Protein AF-A0A179F6T4-F1 (afdb_monomer_lite)

pLDDT: mean 71.93, std 13.06, range [50.25, 91.0]

Secondary structure (DSSP, 8-state):
---------------------TT---TTPBPSSTT--SBPPTT-SS-TTT--

Structure (mmCIF, N/CA/C/O backbone):
data_AF-A0A179F6T4-F1
#
_entry.id   AF-A0A179F6T4-F1
#
loop_
_atom_site.group_PDB
_atom_site.id
_atom_site.type_symbol
_atom_site.label_atom_id
_atom_site.label_alt_id
_atom_site.label_comp_id
_atom_site.label_asym_id
_atom_site.label_entity_id
_atom_site.label_seq_id
_atom_site.pdbx_PDB_ins_code
_atom_site.Cartn_x
_atom_site.Cartn_y
_atom_site.Cartn_z
_atom_site.occupancy
_atom_site.B_iso_or_equiv
_atom_site.auth_seq_id
_atom_site.auth_comp_id
_atom_site.auth_asym_id
_atom_site.auth_atom_id
_atom_site.pdbx_PDB_model_num
ATOM 1 N N . MET A 1 1 ? 0.365 -38.824 41.942 1.00 54.06 1 MET A N 1
ATOM 2 C CA . MET A 1 1 ? 0.223 -37.449 41.419 1.00 54.06 1 MET A CA 1
ATOM 3 C C . MET A 1 1 ? 1.182 -37.350 40.248 1.00 54.06 1 MET A C 1
ATOM 5 O O . MET A 1 1 ? 2.375 -37.187 40.462 1.00 54.06 1 MET A O 1
ATOM 9 N N . SER A 1 2 ? 0.701 -37.662 39.047 1.00 57.47 2 SER A N 1
ATOM 10 C CA . SER A 1 2 ? 1.563 -37.840 37.876 1.00 57.47 2 SER A CA 1
ATOM 11 C C . SER A 1 2 ? 1.947 -36.476 37.314 1.00 57.47 2 SER A C 1
ATOM 13 O O . SER A 1 2 ? 1.075 -35.674 36.990 1.00 57.47 2 SER A O 1
ATOM 15 N N . LEU A 1 3 ? 3.251 -36.214 37.264 1.00 60.38 3 LEU A N 1
ATOM 16 C CA . LEU A 1 3 ? 3.851 -35.002 36.726 1.00 60.38 3 LEU A CA 1
ATOM 17 C C . LEU A 1 3 ? 3.563 -34.941 35.219 1.00 60.38 3 LEU A C 1
ATOM 19 O O . LEU A 1 3 ? 4.140 -35.700 34.443 1.00 60.38 3 LEU A O 1
ATOM 23 N N . SER A 1 4 ? 2.641 -34.073 34.807 1.00 62.12 4 SER A N 1
ATOM 24 C CA . SER A 1 4 ? 2.416 -33.781 33.393 1.00 62.12 4 SER A CA 1
ATOM 25 C C . SER A 1 4 ? 3.628 -33.021 32.865 1.00 62.12 4 SER A C 1
ATOM 27 O O . SER A 1 4 ? 3.776 -31.828 33.119 1.00 62.12 4 SER A O 1
ATOM 29 N N . THR A 1 5 ? 4.518 -33.715 32.160 1.00 70.06 5 THR A N 1
ATOM 30 C CA . THR A 1 5 ? 5.622 -33.095 31.427 1.00 70.06 5 THR A CA 1
ATOM 31 C C . THR A 1 5 ? 5.035 -32.140 30.389 1.00 70.06 5 THR A C 1
ATOM 33 O O . THR A 1 5 ? 4.508 -32.571 29.363 1.00 70.06 5 THR A O 1
ATOM 36 N N . VAL A 1 6 ? 5.087 -30.834 30.661 1.00 69.94 6 VAL A N 1
ATOM 37 C CA . VAL A 1 6 ? 4.840 -29.811 29.643 1.00 69.94 6 VAL A CA 1
ATOM 38 C C . VAL A 1 6 ? 6.003 -29.907 28.664 1.00 69.94 6 VAL A C 1
ATOM 40 O O . VAL A 1 6 ? 7.115 -29.472 28.946 1.00 69.94 6 VAL A O 1
ATOM 43 N N . ASN A 1 7 ? 5.764 -30.551 27.526 1.00 70.38 7 ASN A N 1
ATOM 44 C CA . ASN A 1 7 ? 6.725 -30.598 26.438 1.00 70.38 7 ASN A CA 1
ATOM 45 C C . ASN A 1 7 ? 6.721 -29.228 25.751 1.00 70.38 7 ASN A C 1
ATOM 47 O O . ASN A 1 7 ? 5.960 -28.998 24.813 1.00 70.38 7 ASN A O 1
ATOM 51 N N . ASN A 1 8 ? 7.556 -28.305 26.230 1.00 70.56 8 ASN A N 1
ATOM 52 C CA . ASN A 1 8 ? 7.898 -27.085 25.505 1.00 70.56 8 ASN A CA 1
ATOM 53 C C . ASN A 1 8 ? 8.776 -27.459 24.302 1.00 70.56 8 ASN A C 1
ATOM 55 O O . ASN A 1 8 ? 9.985 -27.243 24.308 1.00 70.56 8 AS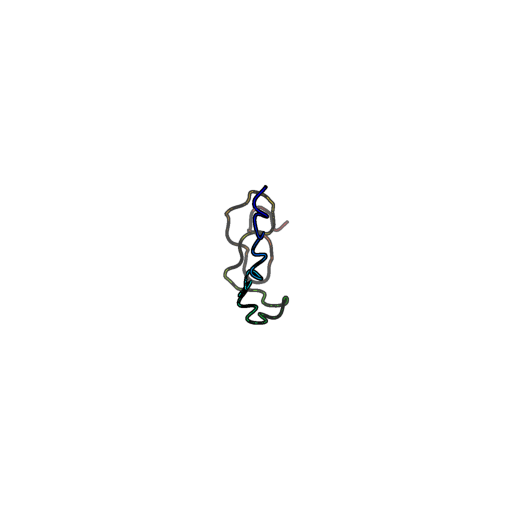N A O 1
ATOM 59 N N . ALA A 1 9 ? 8.175 -28.065 23.278 1.00 72.62 9 ALA A N 1
ATOM 60 C CA . ALA A 1 9 ? 8.829 -28.162 21.985 1.00 72.62 9 ALA A CA 1
ATOM 61 C C . ALA A 1 9 ? 9.078 -26.724 21.496 1.00 72.62 9 ALA A C 1
ATOM 63 O O . ALA A 1 9 ? 8.128 -25.931 21.488 1.00 72.62 9 ALA A O 1
ATOM 64 N N . PRO A 1 10 ? 10.314 -26.344 21.124 1.00 69.06 10 PRO A N 1
ATOM 65 C CA . PRO A 1 10 ? 10.526 -25.072 20.461 1.00 69.06 10 PRO A CA 1
ATOM 66 C C . PRO A 1 10 ? 9.713 -25.124 19.172 1.00 69.06 10 PRO A C 1
ATOM 68 O O . PRO A 1 10 ? 9.972 -25.957 18.302 1.00 69.06 10 PRO A O 1
ATOM 71 N N . VAL A 1 11 ? 8.688 -24.275 19.069 1.00 68.62 11 VAL A N 1
ATOM 72 C CA . VAL A 1 11 ? 8.049 -24.035 17.781 1.00 68.62 11 VAL A CA 1
ATOM 73 C C . VAL A 1 11 ? 9.161 -23.526 16.881 1.00 68.62 11 VAL A C 1
ATOM 75 O O . VAL A 1 11 ? 9.746 -22.471 17.125 1.00 68.62 11 VAL A O 1
ATOM 78 N N . ASN A 1 12 ? 9.537 -24.324 15.888 1.00 63.84 12 ASN A N 1
ATOM 79 C CA . ASN A 1 12 ? 10.381 -23.841 14.821 1.00 63.84 12 ASN A CA 1
ATOM 80 C C . ASN A 1 12 ? 9.515 -22.853 14.046 1.00 63.84 12 ASN A C 1
ATOM 82 O O . ASN A 1 12 ? 8.819 -23.203 13.097 1.00 63.84 12 ASN A O 1
ATOM 86 N N . ALA A 1 13 ? 9.529 -21.597 14.480 1.00 62.94 13 ALA A N 1
ATOM 87 C CA . ALA A 1 13 ? 9.151 -20.499 13.626 1.00 62.94 13 ALA A CA 1
ATOM 88 C C . ALA A 1 13 ? 10.167 -20.496 12.482 1.00 62.94 13 ALA A C 1
ATOM 90 O O . ALA A 1 13 ? 11.113 -19.721 12.463 1.00 62.94 13 ALA A O 1
ATOM 91 N N . ASN A 1 14 ? 9.966 -21.386 11.510 1.00 60.78 14 ASN A N 1
ATOM 92 C CA . ASN A 1 14 ? 10.422 -21.188 10.156 1.00 60.78 14 ASN A CA 1
ATOM 93 C C . ASN A 1 14 ? 9.522 -20.080 9.597 1.00 60.78 14 ASN A C 1
ATOM 95 O O . ASN A 1 14 ? 8.728 -20.274 8.681 1.00 60.78 14 ASN A O 1
ATOM 99 N N . ALA A 1 15 ? 9.622 -18.893 10.207 1.00 58.91 15 ALA A N 1
ATOM 100 C CA . ALA A 1 15 ? 9.617 -17.702 9.413 1.00 58.91 15 ALA A CA 1
ATOM 101 C C . ALA A 1 15 ? 10.762 -17.970 8.452 1.00 58.91 15 ALA A C 1
ATOM 103 O O . ALA A 1 15 ? 11.934 -17.933 8.817 1.00 58.91 15 ALA A O 1
ATOM 104 N N . THR A 1 16 ? 10.41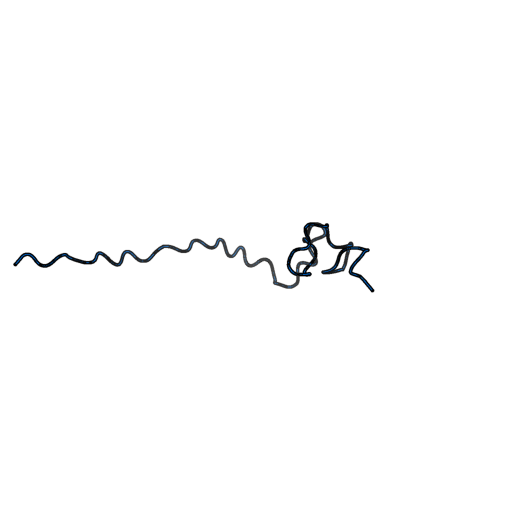8 -18.369 7.236 1.00 55.41 16 THR A N 1
ATOM 105 C CA . THR A 1 16 ? 11.292 -18.113 6.116 1.00 55.41 16 THR A CA 1
ATOM 106 C C . THR A 1 16 ? 11.379 -16.590 6.054 1.00 55.41 16 THR A C 1
ATOM 108 O O . THR A 1 16 ? 10.724 -15.941 5.245 1.00 55.41 16 THR A O 1
ATOM 111 N N . GLU A 1 17 ? 12.174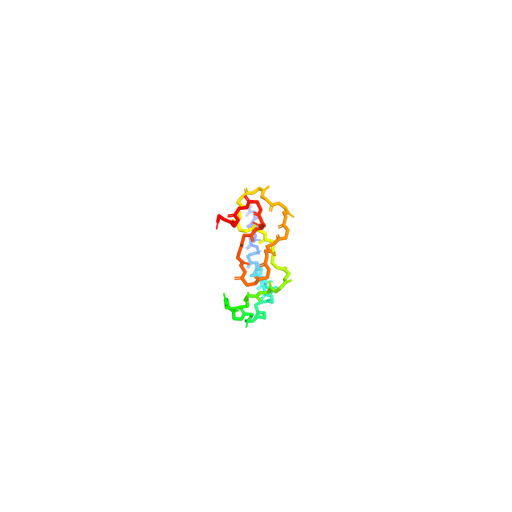 -16.008 6.953 1.00 60.19 17 GLU A N 1
ATOM 112 C CA . GLU A 1 17 ? 12.920 -14.794 6.717 1.00 60.19 17 GLU A CA 1
ATOM 113 C C . GLU A 1 17 ? 13.909 -15.163 5.613 1.00 60.19 17 GLU A C 1
ATOM 115 O O . GLU A 1 17 ? 15.118 -15.254 5.768 1.00 60.19 17 GLU A O 1
ATOM 120 N N . ASN A 1 18 ? 13.352 -15.402 4.424 1.00 57.62 18 ASN A N 1
ATOM 121 C CA . ASN A 1 18 ? 13.989 -14.866 3.255 1.00 57.62 18 ASN A CA 1
ATOM 122 C C . ASN A 1 18 ? 14.159 -13.410 3.655 1.00 57.62 18 ASN A C 1
ATOM 124 O O . ASN A 1 18 ? 13.145 -12.738 3.866 1.00 57.62 18 ASN A O 1
ATOM 128 N N . GLU A 1 19 ? 15.393 -13.019 3.964 1.00 60.75 19 GLU A N 1
ATOM 129 C CA . GLU A 1 19 ? 15.791 -11.664 4.304 1.00 60.75 19 GLU A CA 1
ATOM 130 C C . GLU A 1 19 ? 15.500 -10.807 3.075 1.00 60.75 19 GLU A C 1
ATOM 132 O O . GLU A 1 19 ? 16.388 -10.333 2.374 1.00 60.75 19 GLU A O 1
ATOM 137 N N . VAL A 1 20 ? 14.214 -10.671 2.756 1.00 56.28 20 VAL A N 1
ATOM 138 C CA . VAL A 1 20 ? 13.680 -9.695 1.853 1.00 56.28 20 VAL A CA 1
ATOM 139 C C . VAL A 1 20 ? 14.123 -8.428 2.540 1.00 56.28 20 VAL A C 1
ATOM 141 O O . VAL A 1 20 ? 13.623 -8.144 3.636 1.00 56.28 20 VAL A O 1
ATOM 144 N N . PRO A 1 21 ? 15.122 -7.717 1.987 1.00 58.41 21 PRO A N 1
ATOM 145 C CA . PRO A 1 21 ? 15.558 -6.494 2.609 1.00 58.41 21 PRO A CA 1
ATOM 146 C C . PRO A 1 21 ? 14.281 -5.689 2.795 1.00 58.41 21 PRO A C 1
ATOM 148 O O . PRO A 1 21 ? 13.498 -5.558 1.854 1.00 58.41 21 PRO A O 1
ATOM 151 N N . VAL A 1 22 ? 14.046 -5.172 4.001 1.00 56.25 22 VAL A N 1
ATOM 152 C CA . VAL A 1 22 ? 12.866 -4.357 4.376 1.00 56.25 22 VAL A CA 1
ATOM 153 C C . VAL A 1 22 ? 12.731 -3.091 3.492 1.00 56.25 22 VAL A C 1
ATOM 155 O O . VAL A 1 22 ? 11.834 -2.271 3.650 1.00 56.25 22 VAL A O 1
ATOM 158 N N . ASN A 1 23 ? 13.604 -2.973 2.493 1.00 55.34 23 ASN A N 1
ATOM 159 C CA . ASN A 1 23 ? 13.631 -2.028 1.403 1.00 55.34 23 ASN A CA 1
ATOM 160 C C . ASN A 1 23 ? 13.127 -2.578 0.047 1.00 55.34 23 ASN A C 1
ATOM 162 O O . ASN A 1 23 ? 13.299 -1.899 -0.967 1.00 55.34 23 ASN A O 1
ATOM 166 N N . GLN A 1 24 ? 12.507 -3.767 -0.020 1.00 52.16 24 GLN A N 1
ATOM 167 C CA . GLN A 1 24 ? 11.669 -4.133 -1.164 1.00 52.16 24 GLN A CA 1
ATOM 168 C C . GLN A 1 24 ? 10.448 -3.213 -1.148 1.00 52.16 24 GLN A C 1
ATOM 170 O O . GLN A 1 24 ? 9.416 -3.498 -0.545 1.00 52.16 24 GLN A O 1
ATOM 175 N N . ILE A 1 25 ? 10.561 -2.099 -1.866 1.00 56.88 25 ILE A N 1
ATOM 176 C CA . ILE A 1 25 ? 9.446 -1.478 -2.584 1.00 56.88 25 ILE A CA 1
ATOM 177 C C . ILE A 1 25 ? 8.912 -2.541 -3.554 1.00 56.88 25 ILE A C 1
ATOM 179 O O . ILE A 1 25 ? 9.196 -2.542 -4.748 1.00 56.88 25 ILE A O 1
ATOM 183 N N . ALA A 1 26 ? 8.223 -3.541 -3.004 1.00 50.25 26 ALA A N 1
ATOM 184 C CA . ALA A 1 26 ? 7.614 -4.598 -3.772 1.00 50.25 26 ALA A CA 1
ATOM 185 C C . ALA A 1 26 ? 6.484 -3.946 -4.559 1.00 50.25 26 ALA A C 1
ATOM 187 O O . ALA A 1 26 ? 5.535 -3.415 -3.975 1.00 50.25 26 ALA A O 1
ATOM 188 N N . GLY A 1 27 ? 6.573 -4.018 -5.887 1.00 55.78 27 GLY A N 1
ATOM 189 C CA . GLY A 1 27 ? 5.521 -3.609 -6.825 1.00 55.78 27 GLY A CA 1
ATOM 190 C C . GLY A 1 27 ? 4.221 -4.420 -6.703 1.00 55.78 27 GLY A C 1
ATOM 191 O O . GLY A 1 27 ? 3.429 -4.460 -7.634 1.00 55.78 27 GLY A O 1
ATOM 192 N N . SER A 1 28 ? 4.012 -5.084 -5.567 1.00 67.25 28 SER A N 1
ATOM 193 C CA . SER A 1 28 ? 2.847 -5.876 -5.195 1.00 67.25 28 SER A CA 1
ATOM 194 C C . SER A 1 28 ? 2.640 -5.852 -3.671 1.00 67.25 28 SER A C 1
ATOM 196 O O . SER A 1 28 ? 2.316 -6.873 -3.065 1.00 67.25 28 SER A O 1
ATOM 198 N N . THR A 1 29 ? 2.880 -4.713 -3.016 1.00 79.12 29 THR A N 1
ATOM 199 C CA . THR A 1 29 ? 2.573 -4.550 -1.583 1.00 79.12 29 THR A CA 1
ATOM 200 C C . THR A 1 29 ? 1.120 -4.107 -1.413 1.00 79.12 29 THR A C 1
ATOM 202 O O . THR A 1 29 ? 0.577 -3.377 -2.244 1.00 79.12 29 THR A O 1
ATOM 205 N N . ARG A 1 30 ? 0.456 -4.550 -0.341 1.00 86.50 30 ARG A N 1
ATOM 206 C CA . ARG A 1 30 ? -0.850 -4.002 0.056 1.00 86.50 30 ARG A CA 1
ATOM 207 C C . ARG A 1 30 ? -0.678 -2.616 0.667 1.00 86.50 30 ARG A C 1
ATOM 209 O O . ARG A 1 30 ? 0.381 -2.285 1.191 1.00 86.50 30 ARG A O 1
ATOM 216 N N . CYS A 1 31 ? -1.728 -1.808 0.600 1.00 89.31 31 CYS A N 1
ATOM 217 C CA . CYS A 1 31 ? -1.741 -0.517 1.265 1.00 89.31 31 CYS A CA 1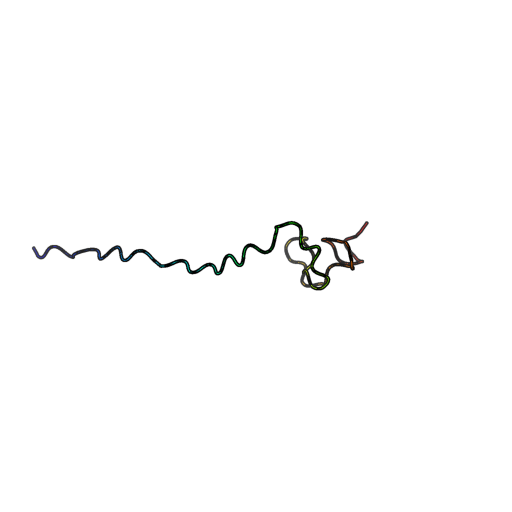
ATOM 218 C C . CYS A 1 31 ? -1.463 -0.688 2.768 1.00 89.31 31 CYS A C 1
ATOM 220 O O . CYS A 1 31 ? -2.119 -1.469 3.444 1.00 89.31 31 CYS A O 1
ATOM 222 N N . ALA A 1 32 ? -0.522 0.091 3.299 1.00 85.94 32 ALA A N 1
ATOM 223 C CA . ALA A 1 32 ? -0.130 0.090 4.706 1.00 85.94 32 ALA A CA 1
ATOM 224 C C . ALA A 1 32 ? -1.185 0.702 5.649 1.00 85.94 32 ALA A C 1
ATOM 226 O O . ALA A 1 32 ? -0.960 0.791 6.854 1.00 85.94 32 ALA A O 1
ATOM 227 N N . LYS A 1 33 ? -2.322 1.170 5.120 1.00 86.56 33 LYS A N 1
ATOM 228 C CA . LYS A 1 33 ? -3.441 1.652 5.928 1.00 86.56 33 LYS A CA 1
ATOM 229 C C . LYS A 1 33 ? -4.145 0.453 6.560 1.00 86.56 33 LYS A C 1
ATOM 231 O O . LYS A 1 33 ? -4.578 -0.451 5.851 1.00 86.56 33 LYS A O 1
ATOM 236 N N . ASP A 1 34 ? -4.309 0.497 7.878 1.00 85.12 34 ASP A N 1
ATOM 237 C CA . ASP A 1 34 ? -5.055 -0.521 8.614 1.00 85.12 34 ASP A CA 1
ATOM 238 C C . ASP A 1 34 ? -6.478 -0.679 8.051 1.00 85.12 34 ASP A C 1
ATOM 240 O O . ASP A 1 34 ? -7.169 0.309 7.780 1.00 85.12 34 ASP A O 1
ATOM 244 N N . GLY A 1 35 ? -6.873 -1.925 7.788 1.00 88.94 35 GLY A N 1
ATOM 245 C CA . GLY A 1 35 ? -8.154 -2.258 7.162 1.00 88.94 35 GLY A CA 1
ATOM 246 C C . GLY A 1 35 ? -8.256 -1.966 5.657 1.00 88.94 35 GLY A C 1
ATOM 247 O O . GLY A 1 35 ? -9.333 -2.132 5.084 1.00 88.94 35 GLY A O 1
ATOM 248 N N . CYS A 1 36 ? -7.178 -1.552 4.982 1.00 87.31 36 CYS A N 1
ATOM 249 C CA . CYS A 1 36 ? -7.195 -1.312 3.540 1.00 87.31 36 CYS A CA 1
ATOM 250 C C . CYS A 1 36 ? -6.698 -2.529 2.749 1.00 87.31 36 CYS A C 1
ATOM 252 O O . CYS A 1 36 ? -5.537 -2.916 2.830 1.00 87.31 36 CYS A O 1
ATOM 254 N N . ASN A 1 37 ? -7.569 -3.087 1.904 1.00 86.00 37 ASN A N 1
ATOM 255 C CA . ASN A 1 37 ? -7.243 -4.235 1.046 1.00 86.00 37 ASN A CA 1
ATOM 256 C C . ASN A 1 37 ? -6.775 -3.846 -0.366 1.00 86.00 37 ASN A C 1
ATOM 258 O O . ASN A 1 37 ? -6.546 -4.720 -1.208 1.00 86.00 37 ASN A O 1
ATOM 262 N N . ASN A 1 38 ? -6.622 -2.551 -0.642 1.00 88.12 38 ASN A N 1
ATOM 263 C CA . ASN A 1 38 ? -6.176 -2.072 -1.946 1.00 88.12 38 ASN A CA 1
ATOM 264 C C . ASN A 1 38 ? -4.677 -2.320 -2.149 1.00 88.12 38 ASN A C 1
ATOM 266 O O . ASN A 1 38 ? -3.898 -2.392 -1.194 1.00 88.12 38 ASN A O 1
ATOM 270 N N . TRP A 1 39 ? -4.276 -2.441 -3.411 1.00 87.12 39 TRP A N 1
ATOM 271 C CA . TRP A 1 39 ? -2.867 -2.497 -3.784 1.00 87.12 39 TRP A CA 1
ATOM 272 C C . TRP A 1 39 ? -2.217 -1.133 -3.581 1.00 87.12 39 TRP A C 1
ATOM 274 O O . TRP A 1 39 ? -2.829 -0.107 -3.878 1.00 87.12 39 TRP A O 1
ATOM 284 N N . ALA A 1 40 ? -1.003 -1.128 -3.036 1.00 86.75 40 ALA A N 1
ATOM 285 C CA . ALA A 1 40 ? -0.200 0.078 -2.989 1.00 86.75 40 ALA A CA 1
ATOM 286 C C . ALA A 1 40 ? 0.238 0.465 -4.407 1.00 86.75 40 ALA A C 1
ATOM 288 O O . ALA A 1 40 ? 0.471 -0.404 -5.250 1.00 86.75 40 ALA A O 1
ATOM 289 N N . GLU A 1 41 ? 0.336 1.765 -4.664 1.00 85.94 41 GLU A N 1
ATOM 290 C CA . GLU A 1 41 ? 0.871 2.270 -5.924 1.00 85.94 41 GLU A CA 1
ATOM 291 C C . GLU A 1 41 ? 2.354 1.904 -6.055 1.00 85.94 41 GLU A C 1
ATOM 293 O O . GLU A 1 41 ? 3.077 1.742 -5.064 1.00 85.94 41 GLU A O 1
ATOM 298 N N . ALA A 1 42 ? 2.829 1.785 -7.294 1.00 74.88 42 ALA A N 1
ATOM 299 C CA . ALA A 1 42 ? 4.236 1.514 -7.557 1.00 74.88 42 ALA A CA 1
ATOM 300 C C . ALA A 1 42 ? 5.120 2.600 -6.915 1.00 74.88 42 ALA A C 1
ATOM 302 O O . ALA A 1 42 ? 4.868 3.790 -7.079 1.00 74.88 42 ALA A O 1
ATOM 303 N N . ASN A 1 43 ? 6.177 2.185 -6.207 1.00 75.62 43 ASN A N 1
ATOM 304 C CA . ASN A 1 43 ? 7.047 3.050 -5.389 1.00 75.62 43 ASN A CA 1
ATOM 305 C C . ASN A 1 43 ? 6.387 3.662 -4.143 1.00 75.62 43 ASN A C 1
ATOM 307 O O . ASN A 1 43 ? 6.919 4.608 -3.562 1.00 75.62 43 ASN A O 1
ATOM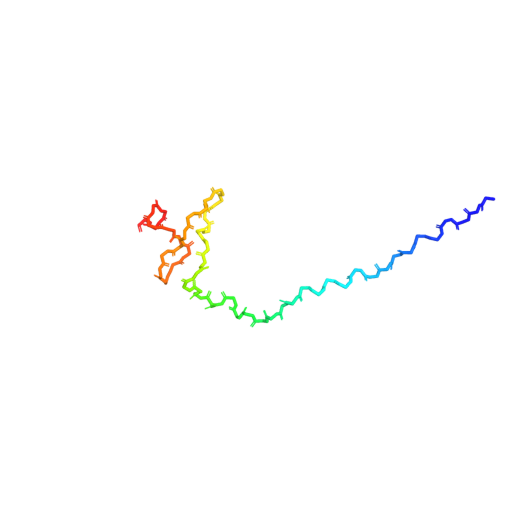 311 N N . SER A 1 44 ? 5.266 3.107 -3.686 1.00 81.94 44 SER A N 1
ATOM 312 C CA . SER A 1 44 ? 4.601 3.561 -2.476 1.00 81.94 44 SER A CA 1
ATOM 313 C C . SER A 1 44 ? 4.167 2.430 -1.559 1.00 81.94 44 SER A C 1
ATOM 315 O O . SER A 1 44 ? 4.038 1.274 -1.946 1.00 81.94 44 SER A O 1
ATOM 317 N N . ARG A 1 45 ? 3.916 2.805 -0.304 1.00 83.38 45 ARG A N 1
ATOM 318 C CA . ARG A 1 45 ? 3.276 1.965 0.709 1.00 83.38 45 ARG A CA 1
ATOM 319 C C . ARG A 1 45 ? 1.758 2.160 0.763 1.00 83.38 45 ARG A C 1
ATOM 321 O O . ARG A 1 45 ? 1.092 1.453 1.507 1.00 83.38 45 ARG A O 1
ATOM 328 N N . PHE A 1 46 ? 1.192 3.108 0.020 1.00 87.06 46 PHE A N 1
ATOM 329 C CA . PHE A 1 46 ? -0.235 3.441 0.048 1.00 87.06 46 PHE A CA 1
ATOM 330 C C . PHE A 1 46 ? -0.882 3.263 -1.328 1.00 87.06 46 PHE A C 1
ATOM 332 O O . PHE A 1 46 ? -0.210 3.379 -2.345 1.00 87.06 46 PHE A O 1
ATOM 339 N 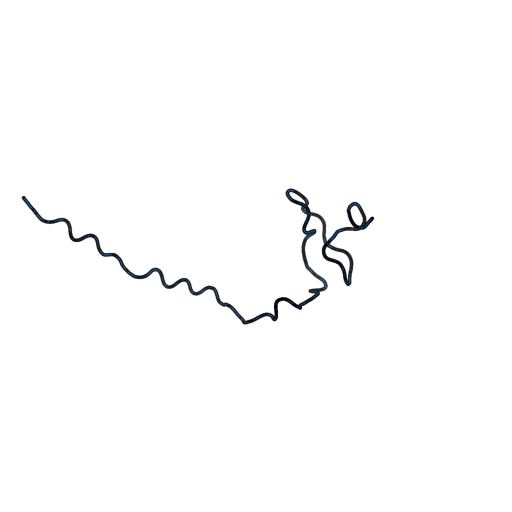N . CYS A 1 47 ? -2.178 2.941 -1.361 1.00 91.00 47 CYS A N 1
ATOM 340 C CA . CYS A 1 47 ? -2.967 2.913 -2.598 1.00 91.00 47 CYS A CA 1
ATOM 341 C C . CYS A 1 47 ? -3.303 4.335 -3.051 1.00 91.00 47 CYS A C 1
ATOM 343 O O . CYS A 1 47 ? -3.306 5.231 -2.215 1.00 91.00 47 CYS A O 1
ATOM 345 N N . SER A 1 48 ? -3.714 4.539 -4.300 1.00 87.56 48 SER A N 1
ATOM 346 C CA . SER A 1 48 ? -4.146 5.847 -4.831 1.00 87.56 48 SER A CA 1
ATOM 347 C C . SER A 1 48 ? -5.152 6.610 -3.955 1.00 87.56 48 SER A C 1
ATOM 349 O O . SER A 1 48 ? -5.115 7.831 -3.914 1.00 87.56 48 SER A O 1
ATOM 351 N N . SER A 1 49 ? -6.018 5.928 -3.196 1.00 89.25 49 SER A N 1
ATOM 352 C CA . SER A 1 49 ? -6.942 6.590 -2.250 1.00 89.25 49 SER A CA 1
ATOM 353 C C . SER A 1 49 ? -6.311 7.074 -0.935 1.00 89.25 49 SER A C 1
ATOM 355 O O . SER A 1 49 ? -6.914 7.869 -0.223 1.00 89.25 49 SER A O 1
ATOM 357 N N . HIS A 1 50 ? -5.142 6.553 -0.564 1.00 89.75 50 HIS A N 1
ATOM 358 C CA . HIS A 1 50 ? -4.423 6.876 0.679 1.00 89.75 50 HIS A CA 1
ATOM 359 C C . HIS A 1 50 ? -3.029 7.468 0.425 1.00 89.75 50 HIS A C 1
ATOM 361 O O . HIS A 1 50 ? -2.347 7.887 1.358 1.00 89.75 50 HIS A O 1
ATOM 367 N N . GLN A 1 51 ? -2.602 7.474 -0.833 1.00 78.12 51 GLN A N 1
ATOM 368 C CA . GLN A 1 51 ? -1.472 8.198 -1.369 1.00 78.12 51 GLN A CA 1
ATOM 369 C C . GLN A 1 51 ? -1.923 9.645 -1.549 1.00 78.12 51 GLN A C 1
ATOM 371 O O . GLN A 1 51 ? -2.448 9.998 -2.599 1.00 78.12 51 GLN A O 1
ATOM 376 N N . GLY A 1 52 ? -1.834 10.429 -0.476 1.00 64.75 52 GLY A N 1
ATOM 377 C CA . GLY A 1 52 ? -2.128 11.863 -0.525 1.00 64.75 52 GLY A CA 1
ATOM 378 C C . GLY A 1 52 ? -1.303 12.585 -1.581 1.00 64.75 52 GLY A C 1
ATOM 379 O O . GLY A 1 52 ? -0.107 12.232 -1.719 1.00 64.75 52 GLY A O 1
#

Organism: NCBI:txid1380566

Foldseek 3Di:
DDDDPPPPDPPPPPPVCPVPPPPPLPCFAFAPDPPGRHGPHRVDNHNPVGPD

Radius of gyration: 19.89 Å; chains: 1; bounding box: 24×50×49 Å

Sequence (52 aa):
MSLSTVNNAPVNANATENEVPVNQIAGSTRCAKDGCNNWAEANSRFCSSHQG